Protein AF-A0A6G3XZ33-F1 (afdb_monomer_lite)

Secondary structure (DSSP, 8-state):
-HHHHHHHHHHHHHTTSS--HHHHHHHHHHHHHHHHHHHHHHHHT-HHHHHHHHHHHH---TT--STHHHHHHHHHHHHHHHHHHHHHHHHHHHHHHHHHHH--

InterPro domains:
  IPR000522 ABC transporter, permease protein, BtuC-like [PF01032] (1-104)
  IPR000522 ABC transporter, permease protein, BtuC-like [PTHR30472] (1-104)
  IPR037294 ABC transporter, BtuC-like [G3DSA:1.10.3470.10] (1-104)
  IPR037294 ABC transporter, BtuC-like [SSF81345] (1-104)

Sequence (104 aa):
GAVVASGLVLLISGRRGGGSPMRLVLAGAALGATFGGLTSVIVVNSAETYDRFRFWVLGSLAGVEGFGELGRLAPVLALGFVVALLVARPLSALALGDDLARSL

Organism: NCBI:txid2706086

Radius of gyration: 19.42 Å; chains: 1; bounding box: 48×29×49 Å

pLDDT: mean 85.55, std 11.7, range [43.31, 97.38]

Foldseek 3Di:
DVVVLLVQLCVQQPPPPDNDPVSSVVSNVVSVVVVVVVLVVVCVVDPVSVVVVVCVVVDDCPPPDDCPVVVVCVVVVVVVVVVCVVCVVVVVVVVVVVVVVVVD

Structure (mmCIF, N/CA/C/O backbone):
data_AF-A0A6G3XZ33-F1
#
_entry.id   AF-A0A6G3XZ33-F1
#
loop_
_atom_site.group_PDB
_atom_site.id
_atom_site.type_symbol
_atom_site.label_atom_id
_atom_site.label_alt_id
_atom_site.label_comp_id
_atom_site.label_asym_id
_atom_site.label_entity_id
_atom_site.label_seq_id
_atom_site.pdbx_PDB_ins_code
_atom_site.Cartn_x
_atom_site.Cartn_y
_atom_site.Cartn_z
_atom_site.occupancy
_atom_site.B_iso_or_equiv
_atom_site.auth_seq_id
_atom_site.auth_comp_id
_atom_site.auth_asym_id
_atom_site.auth_atom_id
_atom_site.pdbx_PDB_model_num
ATOM 1 N N . GLY A 1 1 ? -3.476 6.696 1.500 1.00 83.94 1 GLY A N 1
ATOM 2 C CA . GLY A 1 1 ? -2.134 6.276 1.954 1.00 83.94 1 GLY A CA 1
ATOM 3 C C . GLY A 1 1 ? -1.281 5.747 0.817 1.00 83.94 1 GLY A C 1
ATOM 4 O O . GLY A 1 1 ? -0.286 6.377 0.491 1.00 83.94 1 GLY A O 1
ATOM 5 N N . ALA A 1 2 ? -1.686 4.631 0.196 1.00 89.38 2 ALA A N 1
ATOM 6 C CA . ALA A 1 2 ? -0.884 3.900 -0.793 1.00 89.38 2 ALA A CA 1
ATOM 7 C C . ALA A 1 2 ? -0.283 4.773 -1.910 1.00 89.38 2 ALA A C 1
ATOM 9 O O . ALA A 1 2 ? 0.927 4.772 -2.074 1.00 89.38 2 ALA A O 1
ATOM 10 N N . VAL A 1 3 ? -1.090 5.593 -2.598 1.00 93.00 3 VAL A N 1
ATOM 11 C CA . VAL A 1 3 ? -0.604 6.479 -3.680 1.00 93.00 3 VAL A CA 1
ATOM 12 C C . VAL A 1 3 ? 0.504 7.423 -3.201 1.00 93.00 3 VAL A C 1
ATOM 14 O O . VAL A 1 3 ? 1.521 7.578 -3.871 1.00 93.00 3 VAL A O 1
ATOM 17 N N . VAL A 1 4 ? 0.339 8.018 -2.016 1.00 95.00 4 VAL A N 1
ATOM 18 C CA . VAL A 1 4 ? 1.335 8.923 -1.424 1.00 95.00 4 VAL A CA 1
ATOM 19 C C . VAL A 1 4 ? 2.604 8.155 -1.062 1.00 95.00 4 VAL A C 1
ATOM 21 O O . VAL A 1 4 ? 3.697 8.599 -1.394 1.00 95.00 4 VAL A O 1
ATOM 24 N N . ALA A 1 5 ? 2.474 6.983 -0.434 1.00 92.31 5 ALA A N 1
ATOM 25 C CA . ALA A 1 5 ? 3.614 6.139 -0.085 1.00 92.31 5 ALA A CA 1
ATOM 26 C C . ALA A 1 5 ? 4.399 5.697 -1.332 1.00 92.31 5 ALA A C 1
ATOM 28 O O . ALA A 1 5 ? 5.618 5.851 -1.372 1.00 92.31 5 ALA A O 1
ATOM 29 N N . SER A 1 6 ? 3.712 5.228 -2.378 1.00 91.06 6 SER A N 1
ATOM 30 C CA . SER A 1 6 ? 4.325 4.877 -3.663 1.00 91.06 6 SER A CA 1
ATOM 31 C C . SER A 1 6 ? 5.012 6.083 -4.309 1.00 91.06 6 SER A C 1
ATOM 33 O O . SER A 1 6 ? 6.146 5.964 -4.767 1.00 91.06 6 SER A O 1
ATOM 35 N N . GLY A 1 7 ? 4.380 7.261 -4.282 1.00 92.62 7 GLY A N 1
ATOM 36 C CA . GLY A 1 7 ? 4.989 8.509 -4.749 1.00 92.62 7 GLY A CA 1
ATOM 37 C C . GLY A 1 7 ? 6.269 8.864 -3.986 1.00 92.62 7 GLY A C 1
ATOM 38 O O . GLY A 1 7 ? 7.274 9.204 -4.605 1.00 92.62 7 GLY A O 1
ATOM 39 N N . LEU A 1 8 ? 6.278 8.714 -2.658 1.00 92.62 8 LEU A N 1
ATOM 40 C CA . LEU A 1 8 ? 7.469 8.936 -1.831 1.00 92.62 8 LEU A CA 1
ATOM 41 C C . LEU A 1 8 ? 8.601 7.960 -2.175 1.00 92.62 8 LEU A C 1
ATOM 43 O O . LEU A 1 8 ? 9.743 8.394 -2.315 1.00 92.62 8 LEU A O 1
ATOM 47 N N . VAL A 1 9 ? 8.302 6.672 -2.371 1.00 92.69 9 VAL A N 1
ATOM 48 C CA . VAL A 1 9 ? 9.299 5.673 -2.802 1.00 92.69 9 VAL A CA 1
ATOM 49 C C . VAL A 1 9 ? 9.920 6.067 -4.148 1.00 92.69 9 VAL A C 1
ATOM 51 O O . VAL A 1 9 ? 11.147 6.056 -4.296 1.00 92.69 9 VAL A O 1
ATOM 54 N N . LEU A 1 10 ? 9.095 6.461 -5.122 1.00 91.19 10 LEU A N 1
ATOM 55 C CA . LEU A 1 10 ? 9.560 6.887 -6.446 1.00 91.19 10 LEU A CA 1
ATOM 56 C C . LEU A 1 10 ? 10.422 8.155 -6.365 1.00 91.19 10 LEU A C 1
ATOM 58 O O . LEU A 1 10 ? 11.499 8.215 -6.959 1.00 91.19 10 LEU A O 1
ATOM 62 N N . LEU A 1 11 ? 10.007 9.139 -5.565 1.00 90.44 11 LEU A N 1
ATOM 63 C CA . LEU A 1 11 ? 10.778 10.362 -5.343 1.00 90.44 11 LEU A CA 1
ATOM 64 C C . LEU A 1 11 ? 12.121 10.080 -4.659 1.00 90.44 11 LEU A C 1
ATOM 66 O O . LEU A 1 11 ? 13.140 10.620 -5.078 1.00 90.44 11 LEU A O 1
ATOM 70 N N . ILE A 1 12 ? 12.157 9.241 -3.623 1.00 88.81 12 ILE A N 1
ATOM 71 C CA . ILE A 1 12 ? 13.397 8.915 -2.901 1.00 88.81 12 ILE A CA 1
ATOM 72 C C . ILE A 1 12 ? 14.365 8.147 -3.807 1.00 88.81 12 ILE A C 1
ATOM 74 O O . ILE A 1 12 ? 15.558 8.460 -3.842 1.00 88.81 12 ILE A O 1
ATOM 78 N N . SER A 1 13 ? 13.860 7.176 -4.570 1.00 86.94 13 SER A N 1
ATOM 79 C CA . SER A 1 13 ? 14.685 6.340 -5.450 1.00 86.94 13 SER A CA 1
ATOM 80 C C . SER A 1 13 ? 15.240 7.091 -6.674 1.00 86.94 13 SER A C 1
ATOM 82 O O . SER A 1 13 ? 16.347 6.778 -7.118 1.00 86.94 13 SER A O 1
ATOM 84 N N . GLY A 1 14 ? 14.539 8.116 -7.180 1.00 81.38 14 GLY A N 1
ATOM 85 C CA . GLY A 1 14 ? 14.912 8.861 -8.394 1.00 81.38 14 GLY A CA 1
ATOM 86 C C . GLY A 1 14 ? 15.895 10.034 -8.222 1.00 81.38 14 GLY A C 1
ATOM 87 O O . GLY A 1 14 ? 16.413 10.544 -9.212 1.00 81.38 14 GLY A O 1
ATOM 88 N N . ARG A 1 15 ? 16.202 10.480 -6.994 1.00 73.88 15 ARG A N 1
ATOM 89 C CA . ARG A 1 15 ? 16.916 11.757 -6.731 1.00 73.88 15 ARG A CA 1
ATOM 90 C C . ARG A 1 15 ? 18.408 11.829 -7.096 1.00 73.88 15 ARG A C 1
ATOM 92 O O . ARG A 1 15 ? 18.963 12.923 -7.055 1.00 73.88 15 ARG A O 1
ATOM 99 N N . ARG A 1 16 ? 19.094 10.721 -7.400 1.00 63.66 16 ARG A N 1
ATOM 100 C CA . ARG A 1 16 ? 20.566 10.707 -7.599 1.00 63.66 16 ARG A CA 1
ATOM 101 C C . ARG A 1 16 ? 21.030 9.891 -8.811 1.00 63.66 16 ARG A C 1
ATOM 103 O O . ARG A 1 16 ? 21.871 9.013 -8.651 1.00 63.66 16 ARG A O 1
ATOM 110 N N . GLY A 1 17 ? 20.488 10.207 -9.990 1.00 57.62 17 GLY A N 1
ATOM 111 C CA . GLY A 1 17 ? 20.998 9.754 -11.293 1.00 57.62 17 GLY A CA 1
ATOM 112 C C . GLY A 1 17 ? 20.893 8.242 -11.512 1.00 57.62 17 GLY A C 1
ATOM 113 O O . GLY A 1 17 ? 21.736 7.485 -11.046 1.00 57.62 17 GLY A O 1
ATOM 114 N N . GLY A 1 18 ? 19.854 7.815 -12.234 1.00 62.41 18 GLY A N 1
ATOM 115 C CA . GLY A 1 18 ? 19.582 6.409 -12.542 1.00 62.41 18 GLY A CA 1
ATOM 116 C C . GLY A 1 18 ? 18.879 5.698 -11.387 1.00 62.41 18 GLY A C 1
ATOM 117 O O . GLY A 1 18 ? 19.498 5.339 -10.385 1.00 62.41 18 GLY A O 1
ATOM 118 N N . GLY A 1 19 ? 17.564 5.510 -11.505 1.00 65.00 19 GLY A N 1
ATOM 119 C CA . GLY A 1 19 ? 16.770 4.748 -10.542 1.00 65.00 19 GLY A CA 1
ATOM 120 C C . GLY A 1 19 ? 17.205 3.284 -10.521 1.00 65.00 19 GLY A C 1
ATOM 121 O O . GLY A 1 19 ? 16.678 2.468 -11.265 1.00 65.00 19 GLY A O 1
ATOM 122 N N . SER A 1 20 ? 18.194 2.950 -9.690 1.00 80.31 20 SER A N 1
ATOM 123 C CA . SER A 1 20 ? 18.617 1.565 -9.479 1.00 80.31 20 SER A CA 1
ATOM 124 C C . SER A 1 20 ? 17.469 0.767 -8.838 1.00 80.31 20 SER A C 1
ATOM 126 O O . SER A 1 20 ? 16.944 1.219 -7.812 1.00 80.31 20 SER A O 1
ATOM 128 N N . PRO A 1 21 ? 17.119 -0.428 -9.359 1.00 82.44 21 PRO A N 1
ATOM 129 C CA . PRO A 1 21 ? 16.100 -1.300 -8.765 1.00 82.44 21 PRO A CA 1
ATOM 130 C C . PRO A 1 21 ? 16.340 -1.564 -7.273 1.00 82.44 21 PRO A C 1
ATOM 132 O O . PRO A 1 21 ? 15.408 -1.540 -6.473 1.00 82.44 21 PRO A O 1
ATOM 135 N N . MET A 1 22 ? 17.608 -1.696 -6.872 1.00 87.62 22 MET A N 1
ATOM 136 C CA . MET A 1 22 ? 18.000 -1.893 -5.475 1.00 87.62 22 MET A CA 1
ATOM 137 C C . MET A 1 22 ? 17.574 -0.722 -4.577 1.00 87.62 22 MET A C 1
ATOM 139 O O . MET A 1 22 ? 17.081 -0.927 -3.471 1.00 87.62 22 MET A O 1
ATOM 143 N N . ARG A 1 23 ? 17.713 0.524 -5.049 1.00 86.94 23 ARG A N 1
ATOM 144 C CA . ARG A 1 23 ? 17.299 1.711 -4.279 1.00 86.94 23 ARG A CA 1
ATOM 145 C C . ARG A 1 23 ? 15.787 1.784 -4.123 1.00 86.94 23 ARG A C 1
ATOM 147 O O . ARG A 1 23 ? 15.319 2.226 -3.080 1.00 86.94 23 ARG A O 1
ATOM 154 N N . LEU A 1 24 ? 15.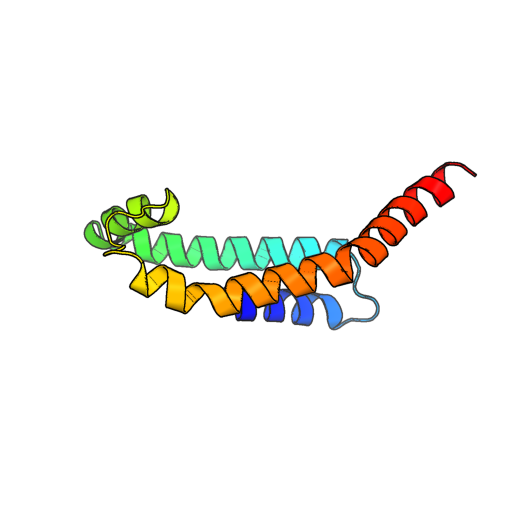038 1.362 -5.139 1.00 89.88 24 LEU A N 1
ATOM 155 C CA . LEU A 1 24 ? 13.579 1.313 -5.081 1.00 89.88 24 LEU A CA 1
ATOM 156 C C . LEU A 1 24 ? 13.112 0.292 -4.036 1.00 89.88 24 LEU A C 1
ATOM 158 O O . LEU A 1 24 ? 12.273 0.624 -3.198 1.00 89.88 24 LEU A O 1
ATOM 162 N N . VAL A 1 25 ? 13.724 -0.896 -4.021 1.00 92.56 25 VAL A N 1
ATOM 163 C CA . VAL A 1 25 ? 13.457 -1.929 -3.008 1.00 92.56 25 VAL A CA 1
ATOM 164 C C . VAL A 1 25 ? 13.807 -1.430 -1.602 1.00 92.56 25 VAL A C 1
ATOM 166 O O . VAL A 1 25 ? 12.972 -1.516 -0.703 1.00 92.56 25 VAL A O 1
ATOM 169 N N . LEU A 1 26 ? 14.994 -0.842 -1.405 1.00 92.94 26 LEU A N 1
ATOM 170 C CA . LEU A 1 26 ? 15.422 -0.325 -0.098 1.00 92.94 26 LEU A CA 1
ATOM 171 C C . LEU A 1 26 ? 14.562 0.849 0.392 1.00 92.94 26 LEU A C 1
ATOM 173 O O . LEU A 1 26 ? 14.211 0.896 1.569 1.00 92.94 26 LEU A O 1
ATOM 177 N N . ALA A 1 27 ? 14.187 1.780 -0.491 1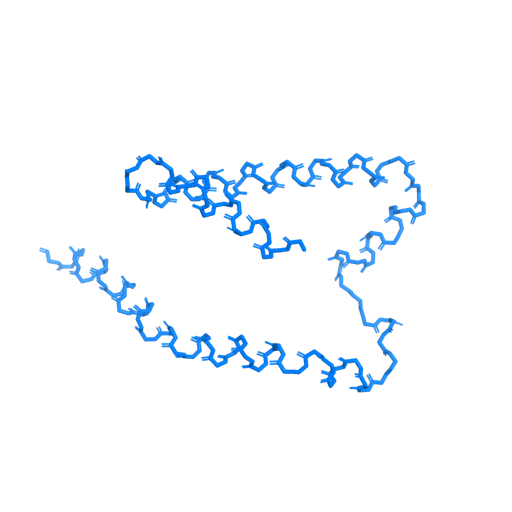.00 92.88 27 ALA A N 1
ATOM 178 C CA . ALA A 1 27 ? 13.304 2.893 -0.143 1.00 92.88 27 ALA A CA 1
ATOM 179 C C . ALA A 1 27 ? 11.905 2.399 0.252 1.00 92.88 27 ALA A C 1
ATOM 181 O O . ALA A 1 27 ? 11.344 2.875 1.240 1.00 92.88 27 ALA A O 1
ATOM 182 N N . GLY A 1 28 ? 11.368 1.417 -0.480 1.00 93.19 28 GLY A N 1
ATOM 183 C CA . GLY A 1 28 ? 10.115 0.746 -0.138 1.00 93.19 28 GLY A CA 1
ATOM 184 C C . GLY A 1 28 ? 10.183 0.041 1.215 1.00 93.19 28 GLY A C 1
ATOM 185 O O . GLY A 1 28 ? 9.311 0.258 2.054 1.00 93.19 28 GLY A O 1
ATOM 186 N N . ALA A 1 29 ? 11.241 -0.734 1.466 1.00 95.69 29 ALA A N 1
ATOM 187 C CA . ALA A 1 29 ? 11.445 -1.431 2.735 1.00 95.69 29 ALA A CA 1
ATOM 188 C C . ALA A 1 29 ? 11.572 -0.455 3.919 1.00 95.69 29 ALA A C 1
ATOM 19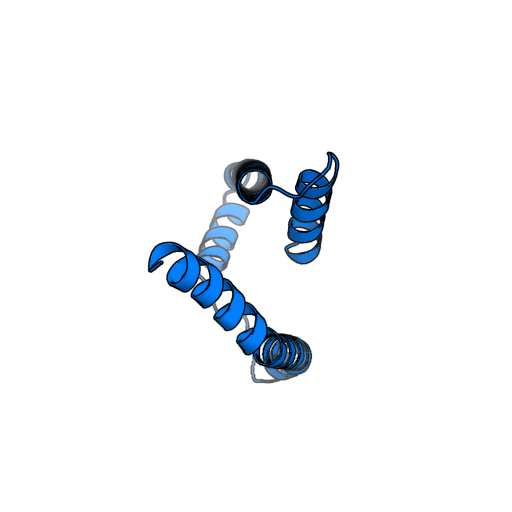0 O O . ALA A 1 29 ? 10.920 -0.645 4.945 1.00 95.69 29 ALA A O 1
ATOM 191 N N . ALA A 1 30 ? 12.346 0.624 3.767 1.00 95.12 30 ALA A N 1
ATOM 192 C CA . ALA A 1 30 ? 12.525 1.638 4.804 1.00 95.12 30 ALA A CA 1
ATOM 193 C C . ALA A 1 30 ? 11.219 2.387 5.123 1.00 95.12 30 ALA A C 1
ATOM 195 O O . ALA A 1 30 ? 10.875 2.558 6.296 1.00 95.12 30 ALA A O 1
ATOM 196 N N . LEU A 1 31 ? 10.462 2.803 4.101 1.00 95.69 31 LEU A N 1
ATOM 197 C CA . LEU A 1 31 ? 9.161 3.451 4.301 1.00 95.69 31 LEU A CA 1
ATOM 198 C C . LEU A 1 31 ? 8.127 2.485 4.884 1.00 95.69 31 LEU A C 1
ATOM 200 O O . LEU A 1 31 ? 7.388 2.865 5.790 1.00 95.69 31 LEU A O 1
ATOM 204 N N . GLY A 1 32 ? 8.111 1.234 4.419 1.00 95.56 32 GLY A N 1
ATOM 205 C CA . GLY A 1 32 ? 7.258 0.177 4.957 1.00 95.56 32 GLY A CA 1
ATOM 206 C C . GLY A 1 32 ? 7.519 -0.072 6.441 1.00 95.56 32 GLY A C 1
ATOM 207 O O . GLY A 1 32 ? 6.582 -0.050 7.235 1.00 95.56 32 GLY A O 1
ATOM 208 N N . ALA A 1 33 ? 8.788 -0.212 6.838 1.00 96.75 33 ALA A N 1
ATOM 209 C CA . ALA A 1 33 ? 9.178 -0.369 8.239 1.00 96.75 33 ALA A CA 1
ATOM 210 C C . ALA A 1 33 ? 8.808 0.862 9.082 1.00 96.75 33 ALA A C 1
ATOM 212 O O . ALA A 1 33 ? 8.318 0.720 10.199 1.00 96.75 33 ALA A O 1
ATOM 213 N N . THR A 1 34 ? 8.985 2.067 8.533 1.00 96.50 34 THR A N 1
ATOM 214 C CA . THR A 1 34 ? 8.643 3.324 9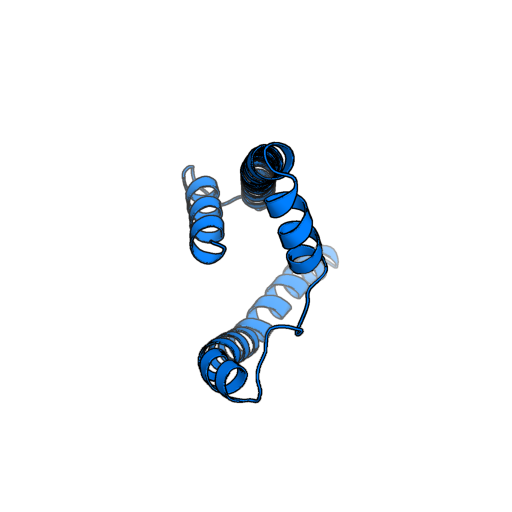.216 1.00 96.50 34 THR A CA 1
ATOM 215 C C . THR A 1 34 ? 7.140 3.424 9.473 1.00 96.50 34 THR A C 1
ATOM 217 O O . THR A 1 34 ? 6.717 3.617 10.611 1.00 96.50 34 THR A O 1
ATOM 220 N N . PHE A 1 35 ? 6.309 3.254 8.441 1.00 95.25 35 PHE A N 1
ATOM 221 C CA . PHE A 1 35 ? 4.850 3.308 8.584 1.00 95.25 35 PHE A CA 1
ATOM 222 C C . PHE A 1 35 ? 4.305 2.141 9.408 1.00 95.25 35 PHE A C 1
ATOM 224 O O . PHE A 1 35 ? 3.373 2.337 10.189 1.00 95.25 35 PHE A O 1
ATOM 231 N N . GLY A 1 36 ? 4.911 0.959 9.290 1.00 94.62 36 GLY A N 1
ATOM 232 C CA . GLY A 1 36 ? 4.623 -0.183 10.151 1.00 94.62 36 GLY A CA 1
ATOM 233 C C . GLY 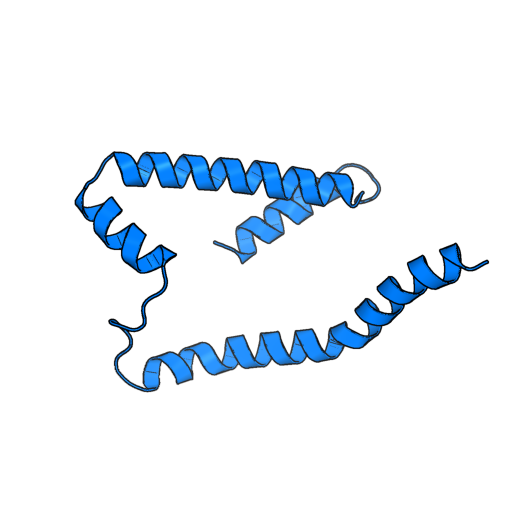A 1 36 ? 4.897 0.138 11.619 1.00 94.62 36 GLY A C 1
ATOM 234 O O . GLY A 1 36 ? 4.008 -0.021 12.448 1.00 94.62 36 GLY A O 1
ATOM 235 N N . GLY A 1 37 ? 6.075 0.684 11.937 1.00 95.06 37 GLY A N 1
ATOM 236 C CA . GLY A 1 37 ? 6.436 1.106 13.292 1.00 95.06 37 GLY A CA 1
ATOM 237 C C . GLY A 1 37 ? 5.488 2.163 13.861 1.00 95.06 37 GLY A C 1
ATOM 238 O O . GLY A 1 37 ? 5.011 2.011 14.983 1.00 95.06 37 GLY A O 1
ATOM 239 N N . LEU A 1 38 ? 5.143 3.188 13.075 1.00 94.25 38 LEU A N 1
ATOM 240 C CA . LEU A 1 38 ? 4.162 4.205 13.480 1.00 94.25 38 LEU A CA 1
ATOM 241 C C . LEU A 1 38 ? 2.782 3.593 13.754 1.00 94.25 38 LEU A C 1
ATOM 243 O O . LEU A 1 38 ? 2.150 3.921 14.756 1.00 94.25 38 LEU A O 1
ATOM 247 N N . THR A 1 39 ? 2.335 2.674 12.895 1.00 92.50 39 THR A N 1
ATOM 248 C CA . THR A 1 39 ? 1.070 1.951 13.087 1.00 92.50 39 THR A CA 1
ATOM 249 C C . THR A 1 39 ? 1.108 1.131 14.374 1.00 92.50 39 THR A C 1
ATOM 251 O O . THR A 1 39 ? 0.177 1.212 15.170 1.00 92.50 39 THR A O 1
ATOM 254 N N . SER A 1 40 ? 2.204 0.411 14.631 1.00 91.12 40 SER A N 1
ATOM 255 C CA . SER A 1 40 ? 2.389 -0.374 15.856 1.00 91.12 40 SER A CA 1
ATOM 256 C C . SER A 1 40 ? 2.340 0.490 17.113 1.00 91.12 40 SER A C 1
ATOM 258 O O . SER A 1 40 ? 1.676 0.115 18.075 1.00 91.12 40 SER A O 1
ATOM 260 N N . VAL A 1 41 ? 2.978 1.665 17.104 1.00 94.00 41 VAL A N 1
ATOM 261 C CA . VAL A 1 41 ? 2.902 2.612 18.228 1.00 94.00 41 VAL A CA 1
ATOM 262 C C . VAL A 1 41 ? 1.451 3.013 18.485 1.00 94.00 41 VAL A C 1
ATOM 264 O O . VAL A 1 41 ? 0.991 2.932 19.619 1.00 94.00 41 VAL A O 1
ATOM 267 N N . ILE A 1 42 ? 0.699 3.389 17.452 1.00 91.88 42 ILE A N 1
ATOM 268 C CA . ILE A 1 42 ? -0.710 3.788 17.603 1.00 91.88 42 ILE A CA 1
ATOM 269 C C . ILE A 1 42 ? -1.556 2.634 18.159 1.00 91.88 42 ILE A C 1
ATOM 271 O O . ILE A 1 42 ? -2.373 2.833 19.057 1.00 91.88 42 ILE A O 1
ATOM 275 N N . VAL A 1 43 ? -1.343 1.427 17.638 1.00 92.94 43 VAL A N 1
ATOM 276 C CA . VAL A 1 43 ? -2.119 0.231 17.979 1.00 92.94 43 VAL A CA 1
ATOM 277 C C . VAL A 1 43 ? -1.857 -0.238 19.415 1.00 92.94 43 VAL A C 1
ATOM 279 O O . VAL A 1 43 ? -2.803 -0.578 20.119 1.00 92.94 43 VAL A O 1
ATOM 282 N N . VAL A 1 44 ? -0.607 -0.216 19.884 1.00 91.81 44 VAL A N 1
ATOM 283 C CA . VAL A 1 44 ? -0.248 -0.661 21.247 1.00 91.81 44 VAL A CA 1
ATOM 284 C C . VAL A 1 44 ? -0.808 0.266 22.329 1.00 91.81 44 VAL A C 1
ATOM 286 O O . VAL A 1 44 ? -1.093 -0.182 23.435 1.00 91.81 44 VAL A O 1
ATOM 289 N N . ASN A 1 45 ? -1.011 1.547 22.019 1.00 91.25 45 ASN A N 1
ATOM 290 C CA . ASN A 1 45 ? -1.504 2.526 22.988 1.00 91.25 45 ASN A CA 1
ATOM 291 C C . ASN A 1 45 ? -3.029 2.466 23.229 1.00 91.25 45 ASN A C 1
ATOM 293 O O . ASN A 1 45 ? -3.531 3.218 24.061 1.00 91.25 45 ASN A O 1
ATOM 297 N N . SER A 1 46 ? -3.785 1.605 22.533 1.00 89.75 46 SER A N 1
ATOM 298 C CA . SER A 1 46 ? -5.236 1.479 22.735 1.00 89.75 46 SER A CA 1
ATOM 299 C C . SER A 1 46 ? -5.758 0.078 22.410 1.00 89.75 46 SER A C 1
ATOM 301 O O . SER A 1 46 ? -5.694 -0.374 21.266 1.00 89.75 46 SER A O 1
ATOM 303 N N . ALA A 1 47 ? -6.365 -0.577 23.405 1.00 84.25 47 ALA A N 1
ATOM 304 C CA . ALA A 1 47 ? -7.005 -1.884 23.239 1.00 84.25 47 ALA A CA 1
ATOM 305 C C . ALA A 1 47 ? -8.154 -1.852 22.210 1.00 84.25 47 ALA A C 1
ATOM 307 O O . ALA A 1 47 ? -8.282 -2.758 21.391 1.00 84.25 47 ALA A O 1
ATOM 308 N N . GLU A 1 48 ? -8.943 -0.774 22.180 1.00 87.62 48 GLU A N 1
ATOM 309 C CA . GLU A 1 48 ? -10.028 -0.604 21.205 1.00 87.62 48 GLU A CA 1
ATOM 310 C C . GLU A 1 48 ? -9.491 -0.436 19.771 1.00 87.62 48 GLU A C 1
ATOM 312 O O . GLU A 1 48 ? -10.077 -0.932 18.803 1.00 87.62 48 GLU A O 1
ATOM 317 N N . THR A 1 49 ? -8.363 0.263 19.613 1.00 87.31 49 THR A N 1
ATOM 318 C CA . THR A 1 49 ? -7.684 0.399 18.317 1.00 87.31 49 THR A CA 1
ATOM 319 C C . THR A 1 49 ? -7.119 -0.942 17.865 1.00 87.31 49 THR A C 1
ATOM 321 O O . THR A 1 49 ? -7.260 -1.290 16.694 1.00 87.31 49 THR A O 1
ATOM 324 N N . TYR A 1 50 ? -6.536 -1.717 18.782 1.00 88.25 50 TYR A N 1
ATOM 325 C CA . TYR A 1 50 ? -6.027 -3.059 18.508 1.00 88.25 50 TYR A CA 1
ATOM 326 C C . TYR A 1 50 ? -7.122 -4.005 17.998 1.00 88.25 50 TYR A C 1
ATOM 328 O O . TYR A 1 50 ? -6.942 -4.663 16.969 1.00 88.25 50 TYR A O 1
ATOM 336 N N . ASP A 1 51 ? -8.285 -4.014 18.653 1.00 87.31 51 ASP A N 1
ATOM 337 C CA . ASP A 1 51 ? -9.413 -4.863 18.263 1.00 87.31 51 ASP A CA 1
ATOM 338 C C . ASP A 1 51 ? -9.983 -4.519 16.883 1.00 87.31 51 ASP A C 1
ATOM 340 O O . ASP A 1 51 ? -10.299 -5.411 16.092 1.00 87.31 51 ASP A O 1
ATOM 344 N N . ARG A 1 52 ? -10.078 -3.233 16.540 1.00 86.19 52 ARG A N 1
ATOM 345 C CA . ARG A 1 52 ? -10.490 -2.824 15.188 1.00 86.19 52 ARG A CA 1
ATOM 346 C C . ARG A 1 52 ? -9.415 -3.129 14.149 1.00 86.19 52 ARG A C 1
ATOM 348 O O . ARG A 1 52 ? -9.729 -3.595 13.053 1.00 86.19 52 ARG A O 1
ATOM 355 N N . PHE A 1 53 ? -8.152 -2.910 14.501 1.00 88.62 53 PHE A N 1
ATOM 356 C CA . PHE A 1 53 ? -7.017 -3.145 13.617 1.00 88.62 53 PHE A CA 1
ATOM 357 C C . PHE A 1 53 ? -6.901 -4.614 13.199 1.00 88.62 53 PHE A C 1
ATOM 359 O O . PHE A 1 53 ? -6.707 -4.881 12.013 1.00 88.62 53 PHE A O 1
ATOM 366 N N . ARG A 1 54 ? -7.094 -5.576 14.116 1.00 87.19 54 ARG A N 1
ATOM 367 C CA . ARG A 1 54 ? -7.041 -7.010 13.765 1.00 87.19 54 ARG A CA 1
ATOM 368 C C . ARG A 1 54 ? -8.085 -7.402 12.720 1.00 87.19 54 ARG A C 1
ATOM 370 O O . ARG A 1 54 ? -7.750 -8.107 11.776 1.00 87.19 54 ARG A O 1
ATOM 377 N N . PHE A 1 55 ? -9.324 -6.924 12.845 1.00 87.38 55 PHE A N 1
ATOM 378 C CA . PHE A 1 55 ? -10.369 -7.214 11.859 1.00 87.38 55 PHE A CA 1
ATOM 379 C C . PHE A 1 55 ? -10.083 -6.542 10.515 1.00 87.38 55 PHE A C 1
ATOM 381 O O . PHE A 1 55 ? -10.381 -7.110 9.468 1.00 87.38 55 PHE A O 1
ATOM 388 N N . TRP A 1 56 ? -9.480 -5.353 10.541 1.00 87.62 56 TRP A N 1
ATOM 389 C CA . TRP A 1 56 ? -9.107 -4.632 9.331 1.00 87.62 56 TRP A CA 1
ATOM 390 C C . TRP A 1 56 ? -7.957 -5.312 8.573 1.00 87.62 56 TRP A C 1
ATOM 392 O O . TRP A 1 56 ? -8.065 -5.514 7.367 1.00 87.62 56 TRP A O 1
ATOM 402 N N . VAL A 1 57 ? -6.886 -5.721 9.265 1.00 88.75 57 VAL A N 1
ATOM 403 C CA . VAL A 1 57 ? -5.718 -6.377 8.642 1.00 88.75 57 VAL A CA 1
ATOM 404 C C . VAL A 1 57 ? -6.045 -7.773 8.117 1.00 88.75 57 VAL A C 1
ATOM 406 O O . VAL A 1 57 ? -5.547 -8.150 7.060 1.00 88.75 57 VAL A O 1
ATOM 409 N N . LEU A 1 58 ? -6.883 -8.535 8.825 1.00 90.12 58 LEU A N 1
ATOM 410 C CA . LEU A 1 58 ? -7.337 -9.849 8.353 1.00 90.12 58 LEU A CA 1
ATOM 411 C C . LEU A 1 58 ? -8.265 -9.746 7.131 1.00 90.12 58 LEU A C 1
ATOM 413 O O . LEU A 1 58 ? -8.431 -10.725 6.407 1.00 90.12 58 LEU A O 1
ATOM 417 N N . GLY A 1 59 ? -8.833 -8.562 6.890 1.00 87.00 59 GLY A N 1
ATOM 418 C CA . GLY A 1 59 ? -9.858 -8.330 5.884 1.00 87.00 59 GLY A CA 1
ATOM 419 C C . GLY A 1 59 ? -11.238 -8.756 6.384 1.00 87.00 59 GLY A C 1
ATOM 420 O O . GLY A 1 59 ? -11.426 -9.836 6.940 1.00 87.00 59 GLY A O 1
ATOM 421 N N . SER A 1 60 ? -12.235 -7.896 6.179 1.00 85.44 60 SER A N 1
ATOM 422 C CA . SER A 1 60 ? -13.623 -8.175 6.546 1.00 85.44 60 SER A CA 1
ATOM 423 C C . SER A 1 60 ? -14.585 -7.448 5.613 1.00 85.44 60 SER A C 1
ATOM 425 O O . SER A 1 60 ? -14.356 -6.295 5.254 1.00 85.44 60 SER A O 1
ATOM 427 N N . LEU A 1 61 ? -15.678 -8.124 5.255 1.00 84.38 61 LEU A N 1
ATOM 428 C CA . LEU A 1 61 ? -16.818 -7.539 4.541 1.00 84.38 61 LEU A CA 1
ATOM 429 C C . LEU A 1 61 ? -17.991 -7.229 5.480 1.00 84.38 61 LEU A C 1
ATOM 431 O O . LEU A 1 61 ? -19.047 -6.819 5.015 1.00 84.38 61 LEU A O 1
ATOM 435 N N . ALA A 1 62 ? -17.825 -7.412 6.794 1.00 81.00 62 ALA A N 1
ATOM 436 C CA . ALA A 1 62 ? -18.908 -7.282 7.772 1.00 81.00 62 ALA A CA 1
ATOM 437 C C . ALA A 1 62 ? -19.546 -5.878 7.831 1.00 81.00 62 ALA A C 1
ATOM 439 O O . ALA A 1 62 ? -20.620 -5.737 8.400 1.00 81.00 62 ALA A O 1
ATOM 440 N N . GLY A 1 63 ? -18.896 -4.857 7.260 1.00 76.81 63 GLY A N 1
ATOM 441 C CA . GLY A 1 63 ? -19.428 -3.494 7.145 1.00 76.81 63 GLY A CA 1
ATOM 442 C C . GLY A 1 63 ? -19.985 -3.128 5.765 1.00 76.81 63 GLY A C 1
ATOM 443 O O . GLY A 1 63 ? -20.387 -1.985 5.584 1.00 76.81 63 GLY A O 1
ATOM 444 N N . VAL A 1 64 ? -19.985 -4.051 4.796 1.00 84.25 64 VAL A N 1
ATOM 445 C CA . VAL A 1 64 ? -20.446 -3.778 3.426 1.00 84.25 64 VAL A CA 1
ATOM 446 C C . VAL A 1 64 ? -21.934 -4.090 3.316 1.00 84.25 64 VAL A C 1
ATOM 448 O O . VAL A 1 64 ? -22.345 -5.245 3.182 1.00 84.25 64 VAL A O 1
ATOM 451 N N . GLU A 1 65 ? -22.756 -3.047 3.355 1.00 81.19 65 GLU A N 1
ATOM 452 C CA . GLU A 1 65 ? -24.208 -3.164 3.231 1.00 81.19 65 GLU A CA 1
ATOM 453 C C . GLU A 1 65 ? -24.635 -3.068 1.755 1.00 81.19 65 GLU A C 1
ATOM 455 O O . GLU A 1 65 ? -24.860 -1.994 1.190 1.00 81.19 65 GLU A O 1
ATOM 460 N N . GLY A 1 66 ? -24.740 -4.228 1.101 1.00 81.56 66 GLY A N 1
ATOM 461 C CA . GLY A 1 66 ? -25.240 -4.355 -0.272 1.00 81.56 66 GLY A CA 1
ATOM 462 C C . GLY A 1 66 ? -24.265 -3.897 -1.369 1.00 81.56 66 GLY A C 1
ATOM 463 O O . GLY A 1 66 ? -23.072 -3.701 -1.157 1.00 81.56 66 GLY A O 1
ATOM 464 N N . PHE A 1 67 ? -24.774 -3.744 -2.597 1.00 84.88 67 PHE A N 1
ATOM 465 C CA . PHE A 1 67 ? -23.944 -3.474 -3.786 1.00 84.88 67 PHE A CA 1
ATOM 466 C C . PHE A 1 67 ? -23.598 -1.992 -4.008 1.00 84.88 67 PHE A C 1
ATOM 468 O O . PHE A 1 67 ? -22.826 -1.670 -4.913 1.00 84.88 67 PHE A O 1
ATOM 475 N N . GLY A 1 68 ? -24.134 -1.074 -3.198 1.00 86.75 68 GLY A N 1
ATOM 476 C CA . GLY A 1 68 ? -23.912 0.368 -3.371 1.00 86.75 68 GLY A CA 1
ATOM 477 C C . GLY A 1 68 ? -22.456 0.799 -3.152 1.00 86.75 68 GLY A C 1
ATOM 478 O O . GLY A 1 68 ? -21.959 1.700 -3.828 1.00 86.75 68 GLY A O 1
ATOM 479 N N . GLU A 1 69 ? -21.736 0.152 -2.235 1.00 85.75 69 GLU A N 1
ATOM 480 C CA . GLU A 1 69 ? -20.292 0.368 -2.055 1.00 85.75 69 GLU A CA 1
ATOM 481 C C . GLU A 1 69 ? -19.469 -0.205 -3.205 1.00 85.75 69 GLU A C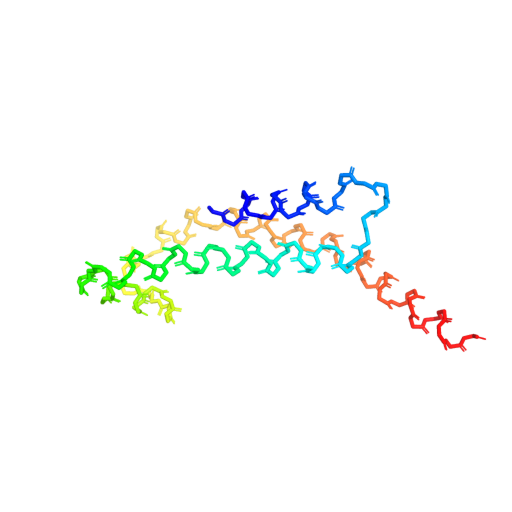 1
ATOM 483 O O . GLU A 1 69 ? -18.564 0.466 -3.705 1.00 85.75 69 GLU A O 1
ATOM 488 N N . LEU A 1 70 ? -19.837 -1.394 -3.691 1.00 86.62 70 LEU A N 1
ATOM 489 C CA . LEU A 1 70 ? -19.186 -2.000 -4.848 1.00 86.62 70 LEU A CA 1
ATOM 490 C C . LEU A 1 70 ? -19.320 -1.100 -6.082 1.00 86.62 70 LEU A C 1
ATOM 492 O O . LEU A 1 70 ? -18.332 -0.865 -6.772 1.00 86.62 70 LEU A O 1
ATOM 496 N N . GLY A 1 71 ? -20.506 -0.529 -6.318 1.00 89.69 71 GLY A N 1
ATOM 497 C CA . GLY A 1 71 ? -20.739 0.414 -7.415 1.00 89.69 71 GLY A CA 1
ATOM 498 C C . GLY A 1 71 ? -19.871 1.675 -7.332 1.00 89.69 71 GLY A C 1
ATOM 499 O O . GLY A 1 71 ? -19.409 2.169 -8.358 1.00 89.69 71 GLY A O 1
ATOM 500 N N . ARG A 1 72 ? -19.579 2.165 -6.119 1.00 90.44 72 ARG A N 1
ATOM 501 C CA . ARG A 1 72 ? -18.681 3.315 -5.902 1.00 90.44 72 ARG A CA 1
ATOM 502 C C . ARG A 1 72 ? -17.210 2.976 -6.157 1.00 90.44 72 ARG A C 1
ATOM 504 O O . ARG A 1 72 ? -16.474 3.826 -6.651 1.00 90.44 72 ARG A O 1
ATOM 511 N N . LEU A 1 73 ? -16.784 1.750 -5.850 1.00 91.19 73 LEU A N 1
ATOM 512 C CA . LEU A 1 73 ? -15.409 1.282 -6.080 1.00 91.19 73 LEU A CA 1
ATOM 513 C C . LEU A 1 73 ? -15.169 0.791 -7.516 1.00 91.19 73 LEU A C 1
ATOM 515 O O . LEU A 1 73 ? -14.045 0.877 -8.016 1.00 91.19 73 LEU A O 1
ATOM 519 N N . ALA A 1 74 ? -16.219 0.324 -8.194 1.00 93.69 74 ALA A N 1
ATOM 520 C CA . ALA A 1 74 ? -16.182 -0.208 -9.551 1.00 93.69 74 ALA A CA 1
ATOM 521 C C . ALA A 1 74 ? -15.418 0.664 -10.567 1.00 93.69 74 ALA A C 1
ATOM 523 O O . ALA A 1 74 ? -14.572 0.101 -11.262 1.00 93.69 74 ALA A O 1
ATOM 524 N N . PRO A 1 75 ? -15.616 1.997 -10.673 1.00 94.69 75 PRO A N 1
ATOM 525 C CA . PRO A 1 75 ? -14.896 2.796 -11.668 1.00 94.69 75 PRO A CA 1
ATOM 526 C C . PRO A 1 75 ? -13.382 2.828 -11.429 1.00 94.69 75 PRO A C 1
ATOM 528 O O . PRO A 1 75 ? -12.608 2.757 -12.381 1.00 94.69 75 PRO A O 1
ATOM 531 N N . VAL A 1 76 ? -12.941 2.888 -10.169 1.00 94.44 76 VAL A N 1
ATOM 532 C CA . VAL A 1 76 ? -11.510 2.892 -9.824 1.00 94.44 76 VAL A CA 1
ATOM 533 C C . VAL A 1 76 ? -10.884 1.529 -10.114 1.00 94.44 76 VAL A C 1
ATOM 535 O O . VAL A 1 76 ? -9.794 1.459 -10.682 1.00 94.44 76 VAL A O 1
ATOM 538 N N . LEU A 1 77 ? -11.588 0.445 -9.775 1.00 94.62 77 LEU A N 1
ATOM 539 C CA . LEU A 1 77 ? -11.150 -0.919 -10.074 1.00 94.62 77 LEU A CA 1
ATOM 540 C C . LEU A 1 77 ? -11.076 -1.170 -11.583 1.00 94.62 77 LEU A C 1
ATOM 542 O O . LEU A 1 77 ? -10.076 -1.697 -12.065 1.00 94.62 77 LEU A O 1
ATOM 546 N N . ALA A 1 78 ? -12.096 -0.747 -12.331 1.00 96.88 78 ALA A N 1
ATOM 547 C CA . ALA A 1 78 ? -12.133 -0.863 -13.783 1.00 96.88 78 ALA A CA 1
ATOM 548 C C . ALA A 1 78 ? -10.982 -0.086 -14.433 1.00 96.88 78 ALA A C 1
ATOM 550 O O . ALA A 1 78 ? -10.295 -0.623 -15.299 1.00 96.88 78 ALA A O 1
ATOM 551 N N . LEU A 1 79 ? -10.715 1.142 -13.978 1.00 96.62 79 LEU A N 1
ATOM 552 C CA . LEU A 1 79 ? -9.592 1.937 -14.471 1.00 96.62 79 LEU A CA 1
ATOM 553 C C . LEU A 1 79 ? -8.249 1.245 -14.204 1.00 96.62 79 LEU A C 1
ATOM 555 O O . LEU A 1 79 ? -7.440 1.107 -15.120 1.00 96.62 79 LEU A O 1
ATOM 559 N N . GLY A 1 80 ? -8.021 0.776 -12.973 1.00 94.69 80 GLY A N 1
ATOM 560 C CA . GLY A 1 80 ? -6.802 0.045 -12.620 1.00 94.69 80 GLY A CA 1
ATOM 561 C C . GLY A 1 80 ? -6.624 -1.227 -13.451 1.00 94.69 80 GLY A C 1
ATOM 562 O O . GLY A 1 80 ? -5.525 -1.507 -13.926 1.00 94.69 80 GLY A O 1
ATOM 563 N N . PHE A 1 81 ? -7.715 -1.955 -13.692 1.00 96.50 81 PHE A N 1
ATOM 564 C CA . PHE A 1 81 ? -7.720 -3.154 -14.524 1.00 96.50 81 PHE A CA 1
ATOM 565 C C . PHE A 1 81 ? -7.380 -2.849 -15.989 1.00 96.50 81 PHE A C 1
ATOM 567 O O . PHE A 1 81 ? -6.526 -3.514 -16.574 1.00 96.50 81 PHE A O 1
ATOM 574 N N . VAL A 1 82 ? -7.976 -1.806 -16.573 1.00 97.38 82 VAL A N 1
ATOM 575 C CA . VAL A 1 82 ? -7.661 -1.367 -17.943 1.00 97.38 82 VAL A CA 1
ATOM 576 C C . VAL A 1 82 ? -6.191 -0.964 -18.060 1.00 97.38 82 VAL A C 1
ATOM 578 O O . VAL A 1 82 ? -5.508 -1.412 -18.979 1.00 97.38 82 VAL A O 1
ATOM 581 N N . VAL A 1 83 ? -5.671 -0.178 -17.113 1.00 95.56 83 VAL A N 1
ATOM 582 C CA . VAL A 1 83 ? -4.248 0.201 -17.091 1.00 95.56 83 VAL A CA 1
ATOM 583 C C . VAL A 1 83 ? -3.351 -1.036 -16.994 1.00 95.56 83 VAL A C 1
ATOM 585 O O . VAL A 1 83 ? -2.366 -1.130 -17.728 1.00 95.56 83 VAL A O 1
ATOM 588 N N . ALA A 1 84 ? -3.702 -2.014 -16.155 1.00 93.56 84 ALA A N 1
ATOM 589 C CA . ALA A 1 84 ? -2.948 -3.259 -16.039 1.00 93.56 84 ALA A CA 1
ATOM 590 C C . ALA A 1 84 ? -2.896 -4.030 -17.371 1.00 93.56 84 ALA A C 1
ATOM 592 O O . ALA A 1 84 ? -1.821 -4.474 -17.772 1.00 93.56 84 ALA A O 1
ATOM 593 N N . LEU A 1 85 ? -4.018 -4.128 -18.096 1.00 94.88 85 LEU A N 1
ATOM 594 C CA . LEU A 1 85 ? -4.063 -4.778 -19.412 1.00 94.88 85 LEU A CA 1
ATOM 595 C C . LEU A 1 85 ? -3.199 -4.060 -20.457 1.00 94.88 85 LEU A C 1
ATOM 597 O O . LEU A 1 85 ? -2.523 -4.716 -21.251 1.00 94.88 85 LEU A O 1
ATOM 601 N N . LEU A 1 86 ? -3.185 -2.725 -20.448 1.00 94.88 86 LEU A N 1
ATOM 602 C CA . LEU A 1 86 ? -2.382 -1.933 -21.385 1.00 94.88 86 LEU A CA 1
ATOM 603 C C . LEU A 1 86 ? -0.872 -2.081 -21.134 1.00 94.88 86 LEU A C 1
ATOM 605 O O . LEU A 1 86 ? -0.086 -2.081 -22.082 1.00 94.88 86 LEU A O 1
ATOM 609 N N . VAL A 1 87 ? -0.462 -2.237 -19.872 1.00 93.31 87 VAL A N 1
ATOM 610 C CA . VAL A 1 87 ? 0.956 -2.322 -19.475 1.00 93.31 87 VAL A CA 1
ATOM 611 C C . VAL A 1 87 ? 1.467 -3.773 -19.415 1.00 93.31 87 VAL A C 1
ATOM 613 O O . VAL A 1 87 ? 2.678 -4.000 -19.381 1.00 93.31 87 VAL A O 1
ATOM 616 N N . ALA A 1 88 ? 0.580 -4.771 -19.504 1.00 90.44 88 ALA A N 1
ATOM 617 C CA . ALA A 1 88 ? 0.941 -6.189 -19.465 1.00 90.44 88 ALA A CA 1
ATOM 618 C C . ALA A 1 88 ? 1.978 -6.582 -20.535 1.00 90.44 88 ALA A C 1
ATOM 620 O O . ALA A 1 88 ? 2.988 -7.202 -20.209 1.00 90.44 88 ALA A O 1
ATOM 621 N N . ARG A 1 89 ? 1.781 -6.186 -21.803 1.00 83.81 89 ARG A N 1
ATOM 622 C CA . ARG A 1 89 ? 2.701 -6.558 -22.900 1.00 83.81 89 ARG A CA 1
ATOM 623 C C . ARG A 1 89 ? 4.099 -5.931 -22.754 1.00 83.81 89 ARG A C 1
ATOM 625 O O . ARG A 1 89 ? 5.069 -6.678 -22.875 1.00 83.81 89 ARG A O 1
ATOM 632 N N . PRO A 1 90 ? 4.242 -4.618 -22.471 1.00 83.31 90 PRO A N 1
ATOM 633 C CA . PRO A 1 90 ? 5.540 -4.024 -22.149 1.00 83.31 90 PRO A CA 1
ATOM 634 C C . PRO A 1 90 ? 6.269 -4.723 -20.994 1.00 83.31 90 PRO A C 1
ATOM 636 O O . PRO A 1 90 ? 7.472 -4.952 -21.089 1.00 83.31 90 PRO A O 1
ATOM 639 N N . LEU A 1 91 ? 5.554 -5.101 -19.928 1.00 83.81 91 LEU A N 1
ATOM 640 C CA . LEU A 1 91 ? 6.150 -5.813 -18.791 1.00 83.81 91 LEU A CA 1
ATOM 641 C C . LEU A 1 91 ? 6.635 -7.215 -19.174 1.00 83.81 91 LEU A C 1
ATOM 643 O O . LEU A 1 91 ? 7.733 -7.601 -18.781 1.00 83.81 91 LEU A O 1
ATOM 647 N N . SER A 1 92 ? 5.866 -7.959 -19.975 1.00 83.19 92 SER A N 1
ATOM 648 C CA . SER A 1 92 ? 6.300 -9.266 -20.486 1.00 83.19 92 SER A CA 1
ATOM 649 C C . SER A 1 92 ? 7.545 -9.160 -21.368 1.00 83.19 92 SER A C 1
ATOM 651 O O . SER A 1 92 ? 8.404 -10.034 -21.311 1.00 83.19 92 SER A O 1
ATOM 653 N N . ALA A 1 93 ? 7.671 -8.091 -22.159 1.00 79.38 93 ALA A N 1
ATOM 654 C CA . ALA A 1 93 ? 8.854 -7.852 -22.982 1.00 79.38 93 ALA A CA 1
ATOM 655 C C . ALA A 1 93 ? 10.098 -7.516 -22.140 1.00 79.38 93 ALA A C 1
ATOM 657 O O . ALA A 1 93 ? 11.184 -7.988 -22.459 1.00 79.38 93 ALA A O 1
ATOM 658 N N . LEU A 1 94 ? 9.943 -6.751 -21.053 1.00 77.69 94 LEU A N 1
ATOM 659 C CA . LEU A 1 94 ? 11.026 -6.499 -20.094 1.00 77.69 94 LEU A CA 1
ATOM 660 C C . LEU A 1 94 ? 11.489 -7.789 -19.404 1.00 77.69 94 LEU A C 1
ATOM 662 O O . LEU A 1 94 ? 12.688 -8.001 -19.271 1.00 77.69 94 LEU A O 1
ATOM 666 N N . ALA A 1 95 ? 10.553 -8.665 -19.024 1.00 73.19 95 ALA A N 1
ATOM 667 C CA . ALA A 1 95 ? 10.880 -9.965 -18.440 1.00 73.19 95 ALA A CA 1
ATOM 668 C C . ALA A 1 95 ? 11.640 -10.868 -19.431 1.00 73.19 95 ALA A C 1
ATOM 670 O O . ALA A 1 95 ? 12.668 -11.437 -19.080 1.00 73.19 95 ALA A O 1
ATOM 671 N N . LEU A 1 96 ? 11.188 -10.931 -20.692 1.00 69.50 96 LEU A N 1
ATOM 672 C CA . LEU A 1 96 ? 11.875 -11.687 -21.746 1.00 69.50 96 LEU A CA 1
ATOM 673 C C . LEU A 1 96 ? 13.245 -11.102 -22.106 1.00 69.50 96 LEU A C 1
ATOM 675 O O . LEU A 1 96 ? 14.120 -11.848 -22.528 1.00 69.50 96 LEU A O 1
ATOM 679 N N . GLY A 1 97 ? 13.429 -9.785 -21.987 1.00 62.75 97 GLY A N 1
ATOM 680 C CA . GLY A 1 97 ? 14.688 -9.110 -22.305 1.00 62.75 97 GLY A CA 1
ATOM 681 C C . GLY A 1 97 ? 15.856 -9.573 -21.431 1.00 62.75 97 GLY A C 1
ATOM 682 O O . GLY A 1 97 ? 16.943 -9.796 -21.958 1.00 62.75 97 GLY A O 1
ATOM 683 N N . ASP A 1 98 ? 15.623 -9.786 -20.132 1.00 61.16 98 ASP A N 1
ATOM 684 C CA . ASP A 1 98 ? 16.633 -10.321 -19.207 1.00 61.16 98 ASP A CA 1
ATOM 685 C C . ASP A 1 98 ? 16.922 -11.813 -19.457 1.00 61.16 98 ASP A C 1
ATOM 687 O O . ASP A 1 98 ? 18.072 -12.243 -19.346 1.00 61.16 98 ASP A O 1
ATOM 691 N N . ASP A 1 99 ? 15.903 -12.599 -19.824 1.00 59.53 99 ASP A N 1
ATOM 692 C CA . ASP A 1 99 ? 16.048 -14.032 -20.114 1.00 59.53 99 ASP A CA 1
ATOM 693 C C . ASP A 1 99 ? 16.729 -14.284 -21.471 1.00 59.53 99 ASP A C 1
ATOM 695 O O . ASP A 1 99 ? 17.624 -15.126 -21.572 1.00 59.53 99 ASP A O 1
ATOM 699 N N . LEU A 1 100 ? 16.383 -13.512 -22.508 1.00 56.16 100 LEU A N 1
ATOM 700 C CA . LEU A 1 100 ? 17.030 -13.568 -23.823 1.00 56.16 100 LEU A CA 1
ATOM 701 C C . LEU A 1 100 ? 18.495 -13.123 -23.742 1.00 56.16 100 LEU A C 1
ATOM 703 O O . LEU A 1 100 ? 19.353 -13.791 -24.317 1.00 56.16 100 LEU A O 1
ATOM 707 N N . ALA A 1 101 ? 18.797 -12.067 -22.977 1.00 52.03 101 ALA A N 1
ATOM 708 C CA . ALA A 1 101 ? 20.168 -11.605 -22.743 1.00 52.03 101 ALA A CA 1
ATOM 709 C C . ALA A 1 101 ? 21.015 -12.581 -21.905 1.00 52.03 101 ALA A C 1
ATOM 711 O O . ALA A 1 101 ? 22.238 -12.484 -21.926 1.00 52.03 101 ALA A O 1
ATOM 712 N N . ARG A 1 102 ? 20.390 -13.509 -21.167 1.00 53.81 102 ARG A N 1
ATOM 713 C CA . ARG A 1 102 ? 21.078 -14.558 -20.391 1.00 53.81 102 ARG A CA 1
ATOM 714 C C . ARG A 1 102 ? 21.260 -15.868 -21.171 1.00 53.81 102 ARG A C 1
ATOM 716 O O . ARG A 1 102 ? 22.004 -16.733 -20.720 1.00 53.81 102 ARG A O 1
ATOM 723 N N . SER A 1 103 ? 20.573 -16.020 -22.305 1.00 52.53 103 SER A N 1
ATOM 724 C CA . SER A 1 103 ? 20.621 -17.210 -23.174 1.00 52.53 103 SER A CA 1
ATOM 725 C C . SER A 1 103 ? 21.589 -17.105 -24.364 1.00 52.53 103 SER A C 1
ATOM 727 O O . SER A 1 103 ? 21.763 -18.088 -25.086 1.00 52.53 103 SER A O 1
ATOM 729 N N . LEU A 1 104 ? 22.207 -15.936 -24.562 1.00 43.31 104 LEU A N 1
ATOM 730 C CA . LEU A 1 104 ? 23.274 -15.658 -25.533 1.00 43.31 104 LEU A CA 1
ATOM 731 C C . LEU A 1 104 ? 24.592 -15.399 -24.796 1.00 43.31 104 LEU A C 1
ATOM 733 O O . LEU A 1 104 ? 25.648 -15.712 -25.386 1.00 43.31 104 LEU A O 1
#